Protein AF-A0A7V8A4D6-F1 (afdb_monomer)

Foldseek 3Di:
DFEAEACPLVVLLLVLLVCLLVLHDDDLVSLLVSLPDPLQCLQDDPQDHSVLSSLLSVCSSVVHPSPDHDLQSVQLNVLSVVCSVPVPQLVLLVVVSVVDDRVVCPVLDPDYAYEYEHQHGDDQWGDDDRYIYGHSSQWDQDPVPRAIDHPRHHPSVVVSVVSNVD

pLDDT: mean 93.52, std 5.65, range [66.81, 98.44]

Secondary structure (DSSP, 8-state):
--EEEE-HHHHHHHHHHHHHHTT----HHHHHHHHT-GGGGGG-BTTB-HHHHHHHHHHHHHT----S--HHHHHHHHHHHHHHH-HHHHHHHHHHHHH--GGGGGGG-SS-EEEEEE--SS-SEEEETTEEEEEGGGEEE-TTT--EEETTEEHHHHHHHHHHT-

Sequence (166 aa):
MNVKINTEVLELFIYYWQATADREKVSDIFLSELASRKELKVLFNDEFTSDSIRKVLSSITNREILSVKTKAEGRFWNNNMWVLEDLGITMGMMTPIKQLN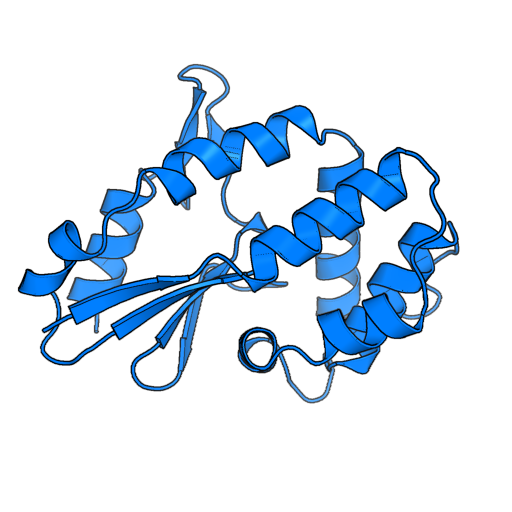GEQFESLVDKDLTINFIPGHLETYYWADNQLFINFFKLATDFETGEVKIEGKSLEEYIKELLNSK

Structure (mmCIF, N/CA/C/O backbone):
data_AF-A0A7V8A4D6-F1
#
_entry.id   AF-A0A7V8A4D6-F1
#
loop_
_atom_site.group_PDB
_atom_site.id
_atom_site.type_symbol
_atom_site.label_atom_id
_atom_site.label_alt_id
_atom_site.label_comp_id
_atom_site.label_asym_id
_atom_site.label_entity_id
_atom_site.label_seq_id
_atom_site.pdbx_PDB_ins_code
_atom_site.Cartn_x
_atom_site.Cartn_y
_atom_site.Cartn_z
_atom_site.occupancy
_atom_site.B_iso_or_equiv
_atom_site.auth_seq_id
_atom_site.auth_comp_id
_atom_site.auth_asym_id
_atom_site.auth_atom_id
_atom_site.pdbx_PDB_model_num
ATOM 1 N N . MET A 1 1 ? -10.739 -6.586 21.552 1.00 88.06 1 MET A N 1
ATOM 2 C CA . MET A 1 1 ? -10.538 -6.913 20.128 1.00 88.06 1 MET A CA 1
ATOM 3 C C . MET A 1 1 ? -9.142 -6.491 19.783 1.00 88.06 1 MET A C 1
ATOM 5 O O . MET A 1 1 ? -8.719 -5.489 20.335 1.00 88.06 1 MET A O 1
ATOM 9 N N . ASN A 1 2 ? -8.435 -7.232 18.942 1.00 95.06 2 ASN A N 1
ATOM 10 C CA . ASN A 1 2 ? -7.096 -6.838 18.542 1.00 95.06 2 ASN A CA 1
ATOM 11 C C . ASN A 1 2 ? -7.098 -6.259 17.128 1.00 95.06 2 ASN A C 1
ATOM 13 O O . ASN A 1 2 ? -7.657 -6.846 16.199 1.00 95.06 2 ASN A O 1
ATOM 17 N N . VAL A 1 3 ? -6.449 -5.108 16.968 1.00 97.81 3 VAL A N 1
ATOM 18 C CA . VAL A 1 3 ? -6.192 -4.520 15.654 1.00 97.81 3 VAL A CA 1
ATOM 19 C C . VAL A 1 3 ? -4.714 -4.686 15.333 1.00 97.81 3 VAL A C 1
ATOM 21 O O . VAL A 1 3 ? -3.851 -4.218 16.069 1.00 97.81 3 VAL A O 1
ATOM 24 N N . LYS A 1 4 ? -4.408 -5.340 14.213 1.00 97.75 4 LYS A N 1
ATOM 25 C CA . LYS A 1 4 ? -3.039 -5.488 13.714 1.00 97.75 4 LYS A CA 1
ATOM 26 C C . LYS A 1 4 ? -2.791 -4.511 12.571 1.00 97.75 4 LYS A C 1
ATOM 28 O O . LYS A 1 4 ? -3.541 -4.503 11.597 1.00 97.75 4 LYS A O 1
ATOM 33 N N . ILE A 1 5 ? -1.696 -3.759 12.642 1.00 97.81 5 ILE A N 1
ATOM 34 C CA . ILE A 1 5 ? -1.155 -3.022 11.495 1.00 97.81 5 ILE A CA 1
ATOM 35 C C . ILE A 1 5 ? -0.192 -3.943 10.739 1.00 97.81 5 ILE A C 1
ATOM 37 O O . ILE A 1 5 ? 0.701 -4.541 11.339 1.00 97.81 5 ILE A O 1
ATOM 41 N N . ASN A 1 6 ? -0.393 -4.101 9.432 1.00 97.56 6 ASN A N 1
ATOM 42 C CA . ASN A 1 6 ? 0.422 -4.951 8.570 1.00 97.56 6 ASN A CA 1
ATOM 43 C C . ASN A 1 6 ? 1.046 -4.142 7.425 1.00 97.56 6 ASN A C 1
ATOM 45 O O . ASN A 1 6 ? 0.337 -3.623 6.561 1.00 97.56 6 ASN A O 1
ATOM 49 N N . THR A 1 7 ? 2.377 -4.088 7.401 1.00 97.06 7 THR A N 1
ATOM 50 C CA . THR A 1 7 ? 3.190 -3.404 6.382 1.00 97.06 7 THR A CA 1
ATOM 51 C C . THR A 1 7 ? 4.036 -4.361 5.543 1.00 97.06 7 THR A C 1
ATOM 53 O O . THR A 1 7 ? 4.792 -3.897 4.698 1.00 97.06 7 THR A O 1
ATOM 56 N N . GLU A 1 8 ? 3.903 -5.684 5.713 1.00 97.00 8 GLU A N 1
ATOM 57 C CA . GLU A 1 8 ? 4.799 -6.676 5.092 1.00 97.00 8 GLU A CA 1
ATOM 58 C C . GLU A 1 8 ? 4.917 -6.517 3.568 1.00 97.00 8 GLU A C 1
ATOM 60 O O . GLU A 1 8 ? 6.014 -6.495 3.015 1.00 97.00 8 GLU A O 1
ATOM 65 N N . VAL A 1 9 ? 3.789 -6.386 2.862 1.00 97.81 9 VAL A N 1
ATOM 66 C CA . VAL A 1 9 ? 3.808 -6.220 1.400 1.00 97.81 9 VAL A CA 1
ATOM 67 C C . VAL A 1 9 ? 4.401 -4.874 1.006 1.00 97.81 9 VAL A C 1
ATOM 69 O O . VAL A 1 9 ? 5.189 -4.814 0.068 1.00 97.81 9 VAL A O 1
ATOM 72 N N . LEU A 1 10 ? 4.074 -3.806 1.732 1.00 97.19 10 LEU A N 1
ATOM 73 C CA . LEU A 1 10 ? 4.645 -2.487 1.485 1.00 97.19 10 LEU A CA 1
ATOM 74 C C . LEU A 1 10 ? 6.171 -2.486 1.658 1.00 97.19 10 LEU A C 1
ATOM 76 O O . LEU A 1 10 ? 6.873 -1.899 0.844 1.00 97.19 10 LEU A O 1
ATOM 80 N N . GLU A 1 11 ? 6.699 -3.204 2.646 1.00 96.25 11 GLU A N 1
ATOM 81 C CA . GLU A 1 11 ? 8.144 -3.362 2.854 1.00 96.25 11 GLU A CA 1
ATOM 82 C C . GLU A 1 11 ? 8.832 -4.109 1.705 1.00 96.25 11 GLU A C 1
ATOM 84 O O . GLU A 1 11 ? 9.913 -3.709 1.269 1.00 96.25 11 GLU A O 1
ATOM 89 N N . LEU A 1 12 ? 8.188 -5.136 1.143 1.00 97.75 12 LEU A N 1
ATOM 90 C CA . LEU A 1 12 ? 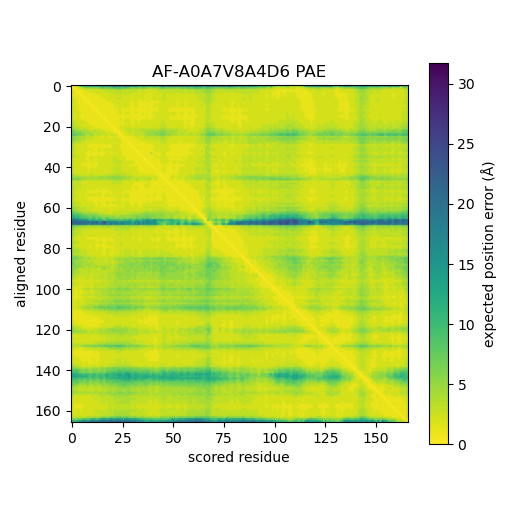8.691 -5.806 -0.060 1.00 97.75 12 LEU A CA 1
ATOM 91 C C . LEU A 1 12 ? 8.700 -4.869 -1.278 1.00 97.75 12 LEU A C 1
ATOM 93 O O . LEU A 1 12 ? 9.638 -4.908 -2.076 1.00 97.75 12 LEU A O 1
ATOM 97 N N . PHE A 1 13 ? 7.692 -4.004 -1.415 1.00 97.88 13 PHE A N 1
ATOM 98 C CA . PHE A 1 13 ? 7.672 -2.980 -2.462 1.00 97.88 13 PHE A CA 1
ATOM 99 C C . PHE A 1 13 ? 8.749 -1.915 -2.264 1.00 97.88 13 PHE A C 1
ATOM 101 O O . PHE A 1 13 ? 9.365 -1.497 -3.237 1.00 97.88 13 PHE A O 1
ATOM 108 N N . ILE A 1 14 ? 9.031 -1.525 -1.023 1.00 95.88 14 ILE A N 1
ATOM 109 C CA . ILE A 1 14 ? 10.133 -0.615 -0.703 1.00 95.88 14 ILE A CA 1
ATOM 110 C C . ILE A 1 14 ? 11.467 -1.205 -1.143 1.00 95.88 14 ILE A C 1
ATOM 112 O O . ILE A 1 14 ? 12.236 -0.528 -1.822 1.00 95.88 14 ILE A O 1
ATOM 116 N N . TYR A 1 15 ? 11.719 -2.471 -0.809 1.00 96.19 15 TYR A N 1
ATOM 117 C CA . TYR A 1 15 ? 12.910 -3.171 -1.282 1.00 96.19 15 TYR A CA 1
ATOM 118 C C . TYR A 1 15 ? 12.977 -3.183 -2.815 1.00 96.19 15 TYR A C 1
ATOM 120 O O . TYR A 1 15 ? 14.006 -2.838 -3.393 1.00 96.19 15 TYR A O 1
ATOM 128 N N . TYR A 1 16 ? 11.865 -3.517 -3.476 1.00 97.94 16 TYR A N 1
ATOM 129 C CA . TYR A 1 16 ? 11.768 -3.492 -4.933 1.00 97.94 16 TYR A CA 1
ATOM 130 C C . TYR A 1 16 ? 12.100 -2.113 -5.523 1.00 97.94 16 TYR A C 1
ATOM 132 O O . TYR A 1 16 ? 12.878 -2.031 -6.477 1.00 97.94 16 TYR A O 1
ATOM 140 N N . TRP A 1 17 ? 11.531 -1.034 -4.976 1.00 97.38 17 TRP A N 1
ATOM 141 C CA . TRP A 1 17 ? 11.749 0.320 -5.479 1.00 97.38 17 TRP A CA 1
ATOM 142 C C . TRP A 1 17 ? 13.190 0.774 -5.266 1.00 97.38 17 TRP A C 1
ATOM 144 O O . TRP A 1 17 ? 13.785 1.325 -6.189 1.00 97.38 17 TRP A O 1
ATOM 154 N N . GLN A 1 18 ? 13.765 0.482 -4.097 1.00 95.88 18 GLN A N 1
ATOM 155 C CA . GLN A 1 18 ? 15.159 0.776 -3.776 1.00 95.88 18 GLN A CA 1
ATOM 156 C C . GLN A 1 18 ? 16.104 0.076 -4.764 1.00 95.88 18 GLN A C 1
ATOM 158 O O . GLN A 1 18 ? 16.852 0.741 -5.476 1.00 95.88 18 GLN A O 1
ATOM 163 N N . ALA A 1 19 ? 15.984 -1.249 -4.898 1.00 96.31 19 ALA A N 1
ATOM 164 C CA . ALA A 1 19 ? 16.804 -2.037 -5.817 1.00 96.31 19 ALA A CA 1
ATOM 165 C C . ALA A 1 19 ? 16.654 -1.560 -7.272 1.00 96.31 19 ALA A C 1
ATOM 167 O O . ALA A 1 19 ? 17.633 -1.429 -8.006 1.00 96.31 19 ALA A O 1
ATOM 168 N N . THR A 1 20 ? 15.426 -1.241 -7.692 1.00 96.38 20 THR A N 1
ATOM 169 C CA . THR A 1 20 ? 15.153 -0.753 -9.049 1.00 96.38 20 THR A CA 1
ATOM 170 C C . THR A 1 20 ? 15.769 0.628 -9.304 1.00 96.38 20 THR A C 1
ATOM 172 O O . THR A 1 20 ? 16.345 0.852 -10.374 1.00 96.38 20 THR A O 1
ATOM 175 N N . ALA A 1 21 ? 15.692 1.549 -8.339 1.00 94.94 21 ALA A N 1
ATOM 176 C CA . ALA A 1 21 ? 16.304 2.875 -8.440 1.00 94.94 21 ALA A CA 1
ATOM 177 C C . ALA A 1 21 ? 17.838 2.799 -8.478 1.00 94.94 21 ALA A C 1
ATOM 179 O O . ALA A 1 21 ? 18.469 3.452 -9.317 1.00 94.94 21 ALA A O 1
ATOM 180 N N . ASP A 1 22 ? 18.419 1.917 -7.662 1.00 94.69 22 ASP A N 1
ATOM 181 C CA . ASP A 1 22 ? 19.861 1.652 -7.594 1.00 94.69 22 ASP A CA 1
ATOM 182 C C . ASP A 1 22 ? 20.379 0.847 -8.804 1.00 94.69 22 ASP A C 1
ATOM 184 O O . ASP A 1 22 ? 21.580 0.611 -8.953 1.00 94.69 22 ASP A O 1
ATOM 188 N N . ARG A 1 23 ? 19.486 0.506 -9.747 1.00 93.38 23 ARG A N 1
ATOM 189 C CA . ARG A 1 23 ? 19.768 -0.269 -10.968 1.00 93.38 23 ARG A CA 1
ATOM 190 C C . ARG A 1 23 ? 20.283 -1.676 -10.674 1.00 93.38 23 ARG A C 1
ATOM 192 O O . ARG A 1 23 ? 20.984 -2.267 -11.499 1.00 93.38 23 ARG A O 1
ATOM 199 N N . GLU A 1 24 ? 19.929 -2.210 -9.515 1.00 93.75 24 GLU A N 1
ATOM 200 C CA . GLU A 1 24 ? 20.196 -3.590 -9.163 1.00 93.75 24 GLU A CA 1
ATOM 201 C C . GLU A 1 24 ? 19.244 -4.529 -9.904 1.00 93.75 24 GLU A C 1
ATOM 203 O O . GLU A 1 24 ? 18.121 -4.182 -10.284 1.00 93.75 24 GLU A O 1
ATOM 208 N N . LYS A 1 25 ? 19.700 -5.763 -10.118 1.00 89.31 25 LYS A N 1
ATOM 209 C CA . LYS A 1 25 ? 18.867 -6.786 -10.738 1.00 89.31 25 LYS A CA 1
ATOM 210 C C . LYS A 1 25 ? 17.887 -7.338 -9.706 1.00 89.31 25 LYS A C 1
ATOM 212 O O . LYS A 1 25 ? 18.275 -8.130 -8.851 1.00 89.31 25 LYS A O 1
ATOM 217 N N . VAL A 1 26 ? 16.607 -7.011 -9.854 1.00 95.38 26 VAL A N 1
ATOM 218 C CA . VAL A 1 26 ? 15.532 -7.716 -9.147 1.00 95.38 26 VAL A CA 1
ATOM 219 C C . VAL A 1 26 ? 15.239 -9.025 -9.883 1.00 95.38 26 VAL A C 1
ATOM 221 O O . VAL A 1 26 ? 15.055 -9.037 -11.099 1.00 95.38 26 VAL A O 1
ATOM 224 N N . SER A 1 27 ? 15.254 -10.152 -9.171 1.00 95.25 27 SER A N 1
ATOM 225 C CA . SER A 1 27 ? 15.027 -11.461 -9.796 1.00 95.25 27 SER A CA 1
ATOM 226 C C . SER A 1 27 ? 13.557 -11.676 -10.177 1.00 95.25 27 SER A C 1
ATOM 228 O O . SER A 1 27 ? 12.656 -11.274 -9.443 1.00 95.25 27 SER A O 1
ATOM 230 N N . ASP A 1 28 ? 13.305 -12.400 -11.271 1.00 94.25 28 ASP A N 1
ATOM 231 C CA . ASP A 1 28 ? 11.939 -12.776 -11.671 1.00 94.25 28 ASP A CA 1
ATOM 232 C C . ASP A 1 28 ? 11.225 -13.629 -10.612 1.00 94.25 28 ASP A C 1
ATOM 234 O O . ASP A 1 28 ? 10.001 -13.565 -10.485 1.00 94.25 28 ASP A O 1
ATOM 238 N N . ILE A 1 29 ? 11.988 -14.407 -9.832 1.00 97.00 29 ILE A N 1
ATOM 239 C CA . ILE A 1 29 ? 11.466 -15.187 -8.701 1.00 97.00 29 ILE A CA 1
ATOM 240 C C . ILE A 1 29 ? 10.897 -14.236 -7.651 1.00 97.00 29 ILE A C 1
ATOM 242 O O . ILE A 1 29 ? 9.727 -14.359 -7.302 1.00 97.00 29 ILE A O 1
ATOM 246 N N . PHE A 1 30 ? 11.676 -13.236 -7.229 1.00 98.12 30 PHE A N 1
ATOM 247 C CA . PHE A 1 30 ? 11.214 -12.225 -6.280 1.00 98.12 30 PHE A CA 1
ATOM 248 C C . PHE A 1 30 ? 9.971 -11.487 -6.799 1.00 98.12 30 PHE A C 1
ATOM 250 O O . PHE A 1 30 ? 8.996 -11.332 -6.068 1.00 98.12 30 PHE A O 1
ATOM 257 N N . LEU A 1 31 ? 9.967 -11.067 -8.071 1.00 97.94 31 LEU A N 1
ATOM 258 C CA . LEU A 1 31 ? 8.812 -10.382 -8.665 1.00 97.94 31 LEU A CA 1
ATOM 259 C C . LEU A 1 31 ? 7.557 -11.262 -8.661 1.00 97.94 31 LEU A C 1
ATOM 261 O O . LEU A 1 31 ? 6.459 -10.770 -8.403 1.00 97.94 31 LEU A O 1
ATOM 265 N N . SER A 1 32 ? 7.715 -12.559 -8.924 1.00 97.69 32 SER A N 1
ATOM 266 C CA . SER A 1 32 ? 6.614 -13.524 -8.903 1.00 97.69 32 SER A CA 1
ATOM 267 C C . SER A 1 32 ? 6.097 -13.756 -7.481 1.00 97.69 32 SER A C 1
ATOM 269 O O . SER A 1 32 ? 4.887 -13.764 -7.262 1.00 97.69 32 SER A O 1
ATOM 271 N N . GLU A 1 33 ? 6.992 -13.881 -6.499 1.00 98.06 33 GLU A N 1
ATOM 272 C CA . GLU A 1 33 ? 6.630 -14.019 -5.086 1.00 98.06 33 GLU A CA 1
ATOM 273 C C . GLU A 1 33 ? 5.886 -12.781 -4.577 1.00 98.06 33 GLU A C 1
ATOM 275 O O . GLU A 1 33 ? 4.799 -12.914 -4.008 1.00 98.06 33 GLU A O 1
ATOM 280 N N . LEU A 1 34 ? 6.406 -11.582 -4.857 1.00 98.31 34 LEU A N 1
ATOM 281 C CA . LEU A 1 34 ? 5.760 -10.315 -4.517 1.00 98.31 34 LEU A CA 1
ATOM 282 C C . LEU A 1 34 ? 4.374 -10.203 -5.162 1.00 98.31 34 LEU A C 1
ATOM 284 O O . LEU A 1 34 ? 3.393 -9.915 -4.481 1.00 98.31 34 LEU A O 1
ATOM 288 N N . ALA A 1 35 ? 4.262 -10.496 -6.456 1.00 97.88 35 ALA A N 1
ATOM 289 C CA . ALA A 1 35 ? 2.992 -10.446 -7.168 1.00 97.88 35 ALA A CA 1
ATOM 290 C C . ALA A 1 35 ? 1.972 -11.492 -6.683 1.00 97.88 35 ALA A C 1
ATOM 292 O O . ALA A 1 35 ? 0.770 -11.337 -6.914 1.00 97.88 35 ALA A O 1
ATOM 293 N N . SER A 1 36 ? 2.425 -12.566 -6.032 1.00 97.38 36 SER A N 1
ATOM 294 C CA . SER A 1 36 ? 1.576 -13.648 -5.514 1.00 97.38 36 SER A CA 1
ATOM 295 C C . SER A 1 36 ? 1.087 -13.429 -4.077 1.00 97.38 36 SER A C 1
ATOM 297 O O . SER A 1 36 ? 0.283 -14.223 -3.573 1.00 97.38 36 SER A O 1
ATOM 299 N N . ARG A 1 37 ? 1.543 -12.357 -3.410 1.00 98.19 37 ARG A N 1
ATOM 300 C CA . ARG A 1 37 ? 1.170 -12.036 -2.026 1.00 98.19 37 ARG A CA 1
ATOM 301 C C . ARG A 1 37 ? -0.347 -11.986 -1.867 1.00 98.19 37 ARG A C 1
ATOM 303 O O . ARG A 1 37 ? -1.055 -11.314 -2.616 1.00 98.19 37 ARG A O 1
ATOM 310 N N . LYS A 1 38 ? -0.856 -12.711 -0.865 1.00 97.00 38 LYS A N 1
ATOM 311 C CA . LYS A 1 38 ? -2.300 -12.865 -0.620 1.00 97.00 38 LYS A CA 1
ATOM 312 C C . LYS A 1 38 ? -2.995 -11.521 -0.395 1.00 97.00 38 LYS A C 1
ATOM 314 O O . LYS A 1 38 ? -4.148 -11.374 -0.778 1.00 97.00 38 LYS A O 1
ATOM 319 N N . GLU A 1 39 ? -2.287 -10.554 0.180 1.00 97.56 39 GLU A N 1
ATOM 320 C CA . GLU A 1 39 ? -2.793 -9.222 0.496 1.00 97.56 39 GLU A CA 1
ATOM 321 C C . GLU A 1 39 ? -3.101 -8.406 -0.770 1.00 97.56 39 GLU A C 1
ATOM 323 O O . GLU A 1 39 ? -3.974 -7.547 -0.750 1.00 97.56 39 GLU A O 1
ATOM 328 N N . LEU A 1 40 ? -2.442 -8.707 -1.896 1.00 97.94 40 LEU A N 1
ATOM 329 C CA . LEU A 1 40 ? -2.684 -8.038 -3.177 1.00 97.94 40 LEU A CA 1
ATOM 330 C C . LEU A 1 40 ? -3.909 -8.589 -3.912 1.00 97.94 40 LEU A C 1
ATOM 332 O O . LEU A 1 40 ? -4.390 -7.948 -4.843 1.00 97.94 40 LEU A O 1
ATOM 336 N N . LYS A 1 41 ? -4.459 -9.738 -3.491 1.00 97.31 41 LYS A N 1
ATOM 337 C CA . LYS A 1 41 ? -5.617 -10.354 -4.159 1.00 97.31 41 LYS A CA 1
ATOM 338 C C . LYS A 1 41 ? -6.862 -9.473 -4.144 1.00 97.31 41 LYS A C 1
ATOM 340 O O . LYS A 1 41 ? -7.693 -9.611 -5.030 1.00 97.31 41 LYS A O 1
ATOM 345 N N . VAL A 1 42 ? -6.974 -8.555 -3.182 1.00 97.06 42 VAL A N 1
ATOM 346 C CA . VAL A 1 42 ? -8.075 -7.582 -3.117 1.00 97.06 42 VAL A CA 1
ATOM 347 C C . VAL A 1 42 ? -8.091 -6.626 -4.318 1.00 97.06 42 VAL A C 1
ATOM 349 O O . VAL A 1 42 ? -9.126 -6.067 -4.660 1.00 97.06 42 VAL A O 1
ATOM 352 N N . LEU A 1 43 ? -6.946 -6.461 -4.985 1.00 96.81 43 LEU A N 1
ATOM 353 C CA . LEU A 1 43 ? -6.820 -5.658 -6.196 1.00 96.81 43 LEU A CA 1
ATOM 354 C C . LEU A 1 43 ? -7.266 -6.423 -7.444 1.00 96.81 43 LEU A C 1
ATOM 356 O O . LEU A 1 43 ? -7.381 -5.805 -8.506 1.00 96.81 43 LEU A O 1
ATOM 360 N N . PHE A 1 44 ? -7.429 -7.747 -7.347 1.00 96.12 44 PHE A N 1
ATOM 361 C CA . PHE A 1 44 ? -7.584 -8.598 -8.513 1.00 96.12 44 PHE A CA 1
ATOM 362 C C . PHE A 1 44 ? -9.007 -8.580 -9.058 1.00 96.12 44 PHE A C 1
ATOM 364 O O . PHE A 1 44 ? -9.988 -8.585 -8.319 1.00 96.12 44 PHE A O 1
ATOM 371 N N . ASN A 1 45 ? -9.093 -8.594 -10.380 1.00 94.25 45 ASN A N 1
ATOM 372 C CA . ASN A 1 45 ? -10.313 -8.742 -11.158 1.00 94.25 45 ASN A CA 1
ATOM 373 C C . ASN A 1 45 ? -9.954 -9.350 -12.525 1.00 94.25 45 ASN A C 1
ATOM 375 O O . ASN A 1 45 ? -8.804 -9.733 -12.753 1.00 94.25 45 ASN A O 1
ATOM 379 N N . ASP A 1 46 ? -10.920 -9.418 -13.437 1.00 93.38 46 ASP A N 1
ATOM 380 C CA . ASP A 1 46 ? -10.730 -10.010 -14.768 1.00 93.38 46 ASP A CA 1
ATOM 381 C C . ASP A 1 46 ? -9.630 -9.316 -15.604 1.00 93.38 46 ASP A C 1
ATOM 383 O O . ASP A 1 46 ? -9.050 -9.928 -16.497 1.00 93.38 46 ASP A O 1
ATOM 387 N N . GLU A 1 47 ? -9.306 -8.055 -15.300 1.00 91.56 47 GLU A N 1
ATOM 388 C CA . GLU A 1 47 ? -8.345 -7.213 -16.026 1.00 91.56 47 GLU A CA 1
ATOM 389 C C . GLU A 1 47 ? -7.051 -6.909 -15.251 1.00 91.56 47 GLU A C 1
ATOM 391 O O . GLU A 1 47 ? -6.144 -6.252 -15.776 1.00 91.56 47 GLU A O 1
ATOM 396 N N . PHE A 1 48 ? -6.964 -7.326 -13.990 1.00 95.44 48 PHE A N 1
ATOM 397 C CA . PHE A 1 48 ? -5.816 -7.061 -13.134 1.00 95.44 48 PHE A CA 1
ATOM 398 C C . PHE A 1 48 ? -5.558 -8.266 -12.245 1.00 95.44 48 PHE A C 1
ATOM 400 O O . PHE A 1 48 ? -6.345 -8.579 -11.361 1.00 95.44 48 PHE A O 1
ATOM 407 N N . THR A 1 49 ? -4.450 -8.959 -12.475 1.00 96.94 49 THR A N 1
ATOM 408 C CA . THR A 1 49 ? -4.129 -10.210 -11.777 1.00 96.94 49 THR A CA 1
ATOM 409 C C . THR A 1 49 ? -2.725 -10.174 -11.179 1.00 96.94 49 THR A C 1
ATOM 411 O O . THR A 1 49 ? -1.991 -9.192 -11.306 1.00 96.94 49 THR A O 1
ATOM 414 N N . SER A 1 50 ? -2.312 -11.278 -10.558 1.00 97.50 50 SER A N 1
ATOM 415 C CA . SER A 1 50 ? -0.920 -11.470 -10.145 1.00 97.50 50 SER A CA 1
ATOM 416 C C . SER A 1 50 ? 0.053 -11.283 -11.320 1.00 97.50 50 SER A C 1
ATOM 418 O O . SER A 1 50 ? 1.062 -10.593 -11.180 1.00 97.50 50 SER A O 1
ATOM 420 N N . ASP A 1 51 ? -0.274 -11.793 -12.515 1.00 96.19 51 ASP A N 1
ATOM 421 C CA . ASP A 1 51 ? 0.594 -11.605 -13.682 1.00 96.19 51 ASP A CA 1
ATOM 422 C C . ASP A 1 51 ? 0.653 -10.136 -14.126 1.00 96.19 51 ASP A C 1
ATOM 424 O O . ASP A 1 51 ? 1.726 -9.659 -14.488 1.00 96.19 51 ASP A O 1
ATOM 428 N N . SER A 1 52 ? -0.445 -9.382 -13.991 1.00 96.56 52 SER A N 1
ATOM 429 C CA . SER A 1 52 ? -0.458 -7.934 -14.242 1.00 96.56 52 SER A CA 1
ATOM 430 C C . SER A 1 52 ? 0.541 -7.190 -13.353 1.00 96.56 52 SER A C 1
ATOM 432 O O . SER A 1 52 ? 1.313 -6.370 -13.849 1.00 96.56 52 SER A O 1
ATOM 434 N N . ILE A 1 53 ? 0.586 -7.505 -12.052 1.00 97.62 53 ILE A N 1
ATOM 435 C CA . ILE A 1 53 ? 1.571 -6.924 -11.125 1.00 97.62 53 ILE A CA 1
ATOM 436 C C . ILE A 1 53 ? 2.987 -7.316 -11.550 1.00 97.62 53 ILE A C 1
ATOM 438 O O . ILE A 1 53 ? 3.822 -6.437 -11.763 1.00 97.62 53 ILE A O 1
ATOM 442 N N . ARG A 1 54 ? 3.253 -8.617 -11.730 1.00 97.12 54 ARG A N 1
ATOM 443 C CA . ARG A 1 54 ? 4.576 -9.130 -12.123 1.00 97.12 54 ARG A CA 1
ATOM 444 C C . ARG A 1 54 ? 5.078 -8.461 -13.404 1.00 97.12 54 ARG A C 1
ATOM 446 O O . ARG A 1 54 ? 6.217 -8.005 -13.449 1.00 97.12 54 ARG A O 1
ATOM 453 N N . LYS A 1 55 ? 4.226 -8.378 -14.428 1.00 95.69 55 LYS A N 1
ATOM 454 C CA . LYS A 1 55 ? 4.511 -7.756 -15.726 1.00 95.69 55 LYS A CA 1
ATOM 455 C C . LYS A 1 55 ? 4.844 -6.274 -15.578 1.00 95.69 55 LYS A C 1
ATOM 457 O O . LYS A 1 55 ? 5.832 -5.823 -16.153 1.00 95.69 55 LYS A O 1
ATOM 462 N N . VAL A 1 56 ? 4.057 -5.523 -14.802 1.00 97.00 56 VAL A N 1
ATOM 463 C CA . VAL A 1 56 ? 4.326 -4.101 -14.544 1.00 97.00 56 VAL A CA 1
ATOM 464 C C . VAL A 1 56 ? 5.683 -3.927 -13.867 1.00 97.00 56 VAL A C 1
ATOM 466 O O . VAL A 1 56 ? 6.513 -3.181 -14.383 1.00 97.00 56 VAL A O 1
ATOM 469 N N . LEU A 1 57 ? 5.940 -4.637 -12.768 1.00 97.25 57 LEU A N 1
ATOM 470 C CA . LEU A 1 57 ? 7.196 -4.502 -12.026 1.00 97.25 57 LEU A CA 1
ATOM 471 C C . LEU A 1 57 ? 8.406 -4.927 -12.870 1.00 97.25 57 LEU A C 1
ATOM 473 O O . LEU A 1 57 ? 9.390 -4.201 -12.955 1.00 97.25 57 LEU A O 1
ATOM 477 N N . SER A 1 58 ? 8.293 -6.041 -13.596 1.00 95.88 58 SER A N 1
ATOM 478 C CA . SER A 1 58 ? 9.333 -6.507 -14.519 1.00 95.88 58 SER A CA 1
ATOM 479 C C . SER A 1 58 ? 9.647 -5.468 -15.599 1.00 95.88 58 SER A C 1
ATOM 481 O O . SER A 1 58 ? 10.815 -5.154 -15.823 1.00 95.88 58 SER A O 1
ATOM 483 N N . SER A 1 59 ? 8.622 -4.860 -16.214 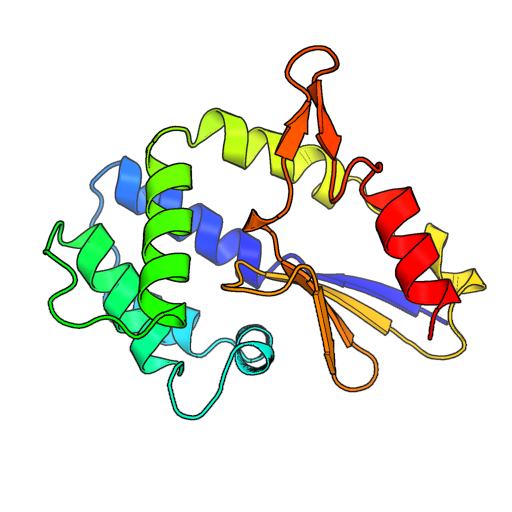1.00 95.19 59 SER A N 1
ATOM 484 C CA . SER A 1 59 ? 8.827 -3.826 -17.238 1.00 95.19 59 SER A CA 1
ATOM 485 C C . SER A 1 59 ? 9.588 -2.613 -16.700 1.00 95.19 59 SER A C 1
ATOM 487 O O . SER A 1 59 ? 10.447 -2.067 -17.386 1.00 95.19 59 SER A O 1
ATOM 489 N N . ILE A 1 60 ? 9.327 -2.220 -15.452 1.00 95.62 60 ILE A N 1
ATOM 490 C CA . ILE A 1 60 ? 9.989 -1.082 -14.816 1.00 95.62 60 ILE A CA 1
ATOM 491 C C . ILE A 1 60 ? 11.449 -1.432 -14.499 1.00 95.62 60 ILE A C 1
ATOM 493 O O . ILE A 1 60 ? 12.344 -0.677 -14.882 1.00 95.62 60 ILE A O 1
ATOM 497 N N . THR A 1 61 ? 11.713 -2.590 -13.878 1.00 94.56 61 THR A N 1
ATOM 498 C CA . THR A 1 61 ? 13.084 -3.060 -13.605 1.00 94.56 61 THR A CA 1
ATOM 499 C C . THR A 1 61 ? 13.913 -3.172 -14.887 1.00 94.56 61 THR A C 1
ATOM 501 O O . THR A 1 61 ? 15.064 -2.736 -14.918 1.00 94.56 61 THR A O 1
ATOM 504 N N . ASN A 1 62 ? 13.324 -3.692 -15.967 1.00 92.50 62 ASN A N 1
ATOM 505 C CA . ASN A 1 62 ? 13.999 -3.877 -17.255 1.00 92.50 62 ASN A CA 1
ATOM 506 C C . ASN A 1 62 ? 14.006 -2.620 -18.141 1.00 92.50 62 ASN A C 1
ATOM 508 O O . ASN A 1 62 ? 14.651 -2.616 -19.188 1.00 92.50 62 ASN A O 1
ATOM 512 N N . ARG A 1 63 ? 13.337 -1.536 -17.720 1.00 91.12 63 ARG A N 1
ATOM 513 C CA . ARG A 1 63 ? 13.185 -0.278 -18.481 1.00 91.12 63 ARG A CA 1
ATOM 514 C C . ARG A 1 63 ? 12.544 -0.478 -19.852 1.00 91.12 63 ARG A C 1
ATOM 516 O O . ARG A 1 63 ? 12.899 0.175 -20.834 1.00 91.12 63 ARG A O 1
ATOM 523 N N . GLU A 1 64 ? 11.588 -1.386 -19.902 1.00 91.00 64 GLU A N 1
ATOM 524 C CA . GLU A 1 64 ? 10.821 -1.707 -21.089 1.00 91.00 64 GLU A CA 1
ATOM 525 C C . GLU A 1 64 ? 9.519 -0.905 -21.114 1.00 91.00 64 GLU A C 1
ATOM 527 O O . GLU A 1 64 ? 8.929 -0.571 -20.084 1.00 91.00 64 GLU A O 1
ATOM 532 N N . ILE A 1 65 ? 9.036 -0.608 -22.319 1.00 8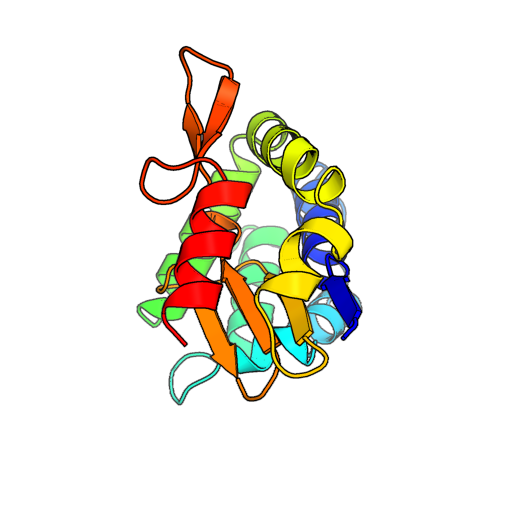6.94 65 ILE A N 1
ATOM 533 C CA . ILE A 1 65 ? 7.707 -0.022 -22.485 1.00 86.94 65 ILE A CA 1
ATOM 534 C C . ILE A 1 65 ? 6.675 -1.082 -22.100 1.00 86.94 65 ILE A C 1
ATOM 536 O O . ILE A 1 65 ? 6.673 -2.185 -22.649 1.00 86.94 65 ILE A O 1
ATOM 540 N N . LEU A 1 66 ? 5.742 -0.728 -21.215 1.00 87.25 66 LEU A N 1
ATOM 541 C CA . LEU A 1 66 ? 4.586 -1.569 -20.923 1.00 87.25 66 LEU A CA 1
ATOM 542 C C . LEU A 1 66 ? 3.670 -1.620 -22.161 1.00 87.25 66 LEU A C 1
ATOM 544 O O . LEU A 1 66 ? 2.864 -0.721 -22.398 1.00 87.25 66 LEU A O 1
ATOM 548 N N . SER A 1 67 ? 3.843 -2.662 -22.974 1.00 68.31 67 SER A N 1
ATOM 549 C CA . SER A 1 67 ? 3.350 -2.760 -24.358 1.00 68.31 67 SER A CA 1
ATOM 550 C C . SER A 1 67 ? 1.827 -2.858 -24.510 1.00 68.31 67 SER A C 1
ATOM 552 O O . SER A 1 67 ? 1.288 -2.463 -25.540 1.00 68.31 67 SER A O 1
ATOM 554 N N . VAL A 1 68 ? 1.120 -3.339 -23.485 1.00 66.81 68 VAL A N 1
ATOM 555 C CA . VAL A 1 68 ? -0.349 -3.376 -23.401 1.00 66.81 68 VAL A CA 1
ATOM 556 C C . VAL A 1 68 ? -0.717 -3.152 -21.945 1.00 66.81 68 VAL A C 1
ATOM 558 O O . VAL A 1 68 ? -0.199 -3.878 -21.093 1.00 66.81 68 VAL A O 1
ATOM 561 N N . LYS A 1 69 ? -1.577 -2.167 -21.667 1.00 72.88 69 LYS A N 1
ATOM 562 C CA . LYS A 1 69 ? -2.035 -1.871 -20.310 1.00 72.88 69 LYS A CA 1
ATOM 563 C C . LYS A 1 69 ? -3.550 -1.761 -20.255 1.00 72.88 69 LYS A C 1
ATOM 565 O O . LYS A 1 69 ? -4.136 -0.924 -20.944 1.00 72.88 69 LYS A O 1
ATOM 570 N N . THR A 1 70 ? -4.177 -2.566 -19.406 1.00 91.31 70 THR A N 1
ATOM 571 C CA . THR A 1 70 ? -5.516 -2.233 -18.904 1.00 91.31 70 THR A CA 1
ATOM 572 C C . THR A 1 70 ? -5.437 -0.911 -18.132 1.00 91.31 70 THR A C 1
ATOM 574 O O . THR A 1 70 ? -4.350 -0.424 -17.788 1.00 91.31 70 THR A O 1
ATOM 577 N N . LYS A 1 71 ? -6.578 -0.278 -17.844 1.00 91.25 71 LYS A N 1
ATOM 578 C CA . LYS A 1 71 ? -6.577 0.973 -17.065 1.00 91.25 71 LYS A CA 1
ATOM 579 C C . LYS A 1 71 ? -5.920 0.774 -15.691 1.00 91.25 71 LYS A C 1
ATOM 581 O O . LYS A 1 71 ? -5.186 1.654 -15.238 1.00 91.25 71 LYS A O 1
ATOM 586 N N . ALA A 1 72 ? -6.150 -0.381 -15.064 1.00 94.12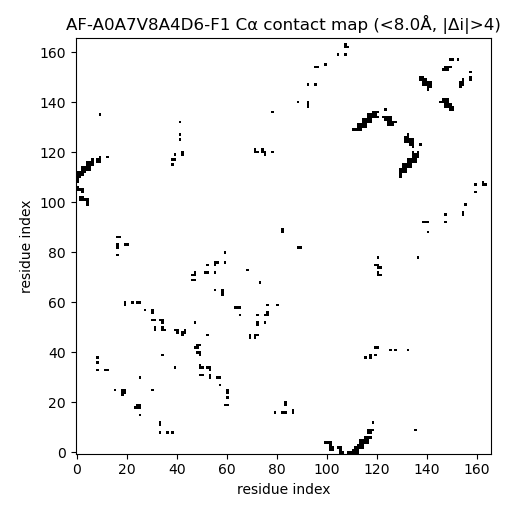 72 ALA A N 1
ATOM 587 C CA . ALA A 1 72 ? -5.561 -0.749 -13.781 1.00 94.12 72 ALA A CA 1
ATOM 588 C C . ALA A 1 72 ? -4.039 -0.952 -13.882 1.00 94.12 72 ALA A C 1
ATOM 590 O O . ALA A 1 72 ? -3.303 -0.345 -13.105 1.00 94.12 72 ALA A O 1
ATOM 591 N N . GLU A 1 73 ? -3.553 -1.696 -14.884 1.00 95.62 73 GLU A N 1
ATOM 592 C CA . GLU A 1 73 ? -2.113 -1.871 -15.142 1.00 95.62 73 GLU A CA 1
ATOM 593 C C . GLU A 1 73 ? -1.413 -0.536 -15.390 1.00 95.62 73 GLU A C 1
ATOM 595 O O . GLU A 1 73 ? -0.360 -0.261 -14.818 1.00 95.62 73 GLU A O 1
ATOM 600 N N . GLY A 1 74 ? -2.020 0.331 -16.203 1.00 94.62 74 GLY A N 1
ATOM 601 C CA . GLY A 1 74 ? -1.442 1.630 -16.515 1.00 94.62 74 GLY A CA 1
ATOM 602 C C . GLY A 1 74 ? -1.385 2.563 -15.315 1.00 94.62 74 GLY A C 1
ATOM 603 O O . GLY A 1 74 ? -0.393 3.272 -15.148 1.00 94.62 74 GLY A O 1
ATOM 604 N N . ARG A 1 75 ? -2.414 2.553 -14.460 1.00 94.94 75 ARG A N 1
ATOM 605 C CA . ARG A 1 75 ? -2.401 3.325 -13.214 1.00 94.94 75 ARG A CA 1
ATOM 606 C C . ARG A 1 75 ? -1.361 2.778 -12.241 1.00 94.94 75 ARG A C 1
ATOM 608 O O . ARG A 1 75 ? -0.605 3.566 -11.684 1.00 94.94 75 ARG A O 1
ATOM 615 N N . PHE A 1 76 ? -1.294 1.459 -12.076 1.00 96.75 76 PHE A N 1
ATOM 616 C CA . PHE A 1 76 ? -0.309 0.818 -11.210 1.00 96.75 76 PHE A CA 1
ATOM 617 C C . PHE A 1 76 ? 1.124 1.120 -11.667 1.00 96.75 76 PHE A C 1
ATOM 619 O O . PHE A 1 76 ? 1.955 1.514 -10.853 1.00 96.75 76 PHE A O 1
ATOM 626 N N . TRP A 1 77 ? 1.395 1.031 -12.972 1.00 96.44 77 TRP A N 1
ATOM 627 C CA . TRP A 1 77 ? 2.683 1.405 -13.558 1.00 96.44 77 TRP A CA 1
ATOM 628 C C . TRP A 1 77 ? 3.016 2.879 -13.303 1.00 96.44 77 TRP A C 1
ATOM 630 O O . TRP A 1 77 ? 4.083 3.165 -12.771 1.00 96.44 77 TRP A O 1
ATOM 640 N N . ASN A 1 78 ? 2.088 3.805 -1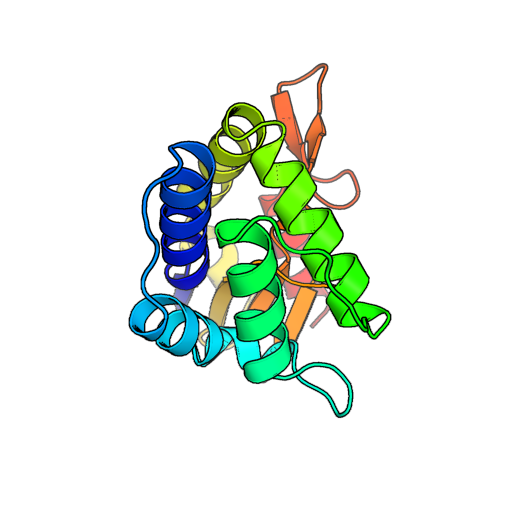3.584 1.00 94.69 78 ASN A N 1
ATOM 641 C CA . ASN A 1 78 ? 2.302 5.239 -13.349 1.00 94.69 78 ASN A CA 1
ATOM 642 C C . ASN A 1 78 ? 2.645 5.532 -11.878 1.00 94.69 78 ASN A C 1
ATOM 644 O O . ASN A 1 78 ? 3.560 6.301 -11.606 1.00 94.69 78 ASN A O 1
ATOM 648 N N . ASN A 1 79 ? 1.927 4.914 -10.935 1.00 95.38 79 ASN A N 1
ATOM 649 C CA . ASN A 1 79 ? 2.167 5.123 -9.508 1.00 95.38 79 ASN A CA 1
ATOM 650 C C . ASN A 1 79 ? 3.557 4.617 -9.082 1.00 95.38 79 ASN A C 1
ATOM 652 O O . ASN A 1 79 ? 4.259 5.295 -8.338 1.00 95.38 79 ASN A O 1
ATOM 656 N N . ASN A 1 80 ? 3.978 3.448 -9.580 1.00 96.31 80 ASN A N 1
ATOM 657 C CA . ASN A 1 80 ? 5.319 2.921 -9.311 1.00 96.31 80 ASN A CA 1
ATOM 658 C C . ASN A 1 80 ? 6.415 3.799 -9.935 1.00 96.31 80 ASN A C 1
ATOM 660 O O . ASN A 1 80 ? 7.451 4.006 -9.313 1.00 96.31 80 ASN A O 1
ATOM 664 N N . MET A 1 81 ? 6.193 4.332 -11.140 1.00 94.12 81 MET A N 1
ATOM 665 C CA . MET A 1 81 ? 7.131 5.267 -11.767 1.00 94.12 81 MET A CA 1
ATOM 666 C C . MET A 1 81 ? 7.276 6.553 -10.953 1.00 94.12 81 MET A C 1
ATOM 668 O O . MET A 1 81 ? 8.399 6.985 -10.729 1.00 94.12 81 MET A O 1
ATOM 672 N N . TRP A 1 82 ? 6.172 7.110 -10.446 1.00 92.56 82 TRP A N 1
ATOM 673 C CA . TRP A 1 82 ? 6.204 8.302 -9.593 1.00 92.56 82 TRP A CA 1
ATOM 674 C C . TRP A 1 82 ? 7.027 8.083 -8.316 1.00 92.56 82 TRP A C 1
ATOM 676 O O . TRP A 1 82 ? 7.818 8.937 -7.931 1.00 92.56 82 TRP A O 1
ATOM 686 N N . VAL A 1 83 ? 6.925 6.900 -7.702 1.00 93.25 83 VAL A N 1
ATOM 687 C CA . VAL A 1 83 ? 7.787 6.540 -6.565 1.00 93.25 83 VAL A CA 1
ATOM 688 C C . VAL A 1 83 ? 9.269 6.529 -6.942 1.00 93.25 83 VAL A C 1
ATOM 690 O O . VAL A 1 83 ? 10.106 6.973 -6.160 1.00 93.25 83 VAL A O 1
ATOM 693 N N . LEU A 1 84 ? 9.610 6.028 -8.129 1.00 93.50 84 LEU A N 1
ATOM 694 C CA . LEU A 1 84 ? 10.997 5.979 -8.595 1.00 93.50 84 LEU A CA 1
ATOM 695 C C . LEU A 1 84 ? 11.550 7.353 -9.005 1.00 93.50 84 LEU A C 1
ATOM 697 O O . LEU A 1 84 ? 12.768 7.502 -9.081 1.00 93.50 84 LEU A O 1
ATOM 701 N N . GLU A 1 85 ? 10.691 8.345 -9.259 1.00 91.12 85 GLU A N 1
ATOM 702 C CA . GLU A 1 85 ? 11.104 9.737 -9.479 1.00 91.12 85 GLU A CA 1
ATOM 703 C C . GLU A 1 85 ? 11.577 10.395 -8.174 1.00 91.12 85 GLU A C 1
ATOM 705 O O . GLU A 1 85 ? 12.569 11.124 -8.191 1.00 91.12 85 GLU A O 1
ATOM 710 N N . ASP A 1 86 ? 10.914 10.104 -7.047 1.00 89.25 86 ASP A N 1
ATOM 711 C CA . ASP A 1 86 ? 11.307 10.591 -5.721 1.00 89.25 86 ASP A CA 1
ATOM 712 C C . ASP A 1 86 ? 11.051 9.549 -4.614 1.00 89.25 86 ASP A C 1
ATOM 714 O O . ASP A 1 86 ? 10.015 9.505 -3.931 1.00 89.25 86 ASP A O 1
ATOM 718 N N . LEU A 1 87 ? 12.066 8.708 -4.396 1.00 89.69 87 LEU A N 1
ATOM 719 C CA . LEU A 1 87 ? 12.081 7.755 -3.289 1.00 89.69 87 LEU A CA 1
ATOM 720 C C . LEU A 1 87 ? 12.091 8.447 -1.924 1.00 89.69 87 LEU A C 1
ATOM 722 O O . LEU A 1 87 ? 11.581 7.879 -0.962 1.00 89.69 87 LEU A O 1
ATOM 726 N N . GLY A 1 88 ? 12.654 9.653 -1.816 1.00 86.88 88 GLY A N 1
ATOM 727 C CA . GLY A 1 88 ? 12.756 10.382 -0.553 1.00 86.88 88 GLY A CA 1
ATOM 728 C C . GLY A 1 88 ? 11.381 10.746 -0.005 1.00 86.88 88 GLY A C 1
ATOM 729 O O . GLY A 1 88 ? 11.082 10.449 1.154 1.00 86.88 88 GLY A O 1
ATOM 730 N N . ILE A 1 89 ? 10.512 11.297 -0.858 1.00 84.69 89 ILE A N 1
ATOM 731 C CA . ILE A 1 89 ? 9.110 11.575 -0.513 1.00 84.69 89 ILE A CA 1
ATOM 732 C C . ILE A 1 89 ? 8.391 10.276 -0.139 1.00 84.69 89 ILE A C 1
ATOM 734 O O . ILE A 1 89 ? 7.715 10.214 0.890 1.00 84.69 89 ILE A O 1
ATOM 738 N N . THR A 1 90 ? 8.590 9.215 -0.923 1.00 85.88 90 THR A N 1
ATOM 739 C CA . THR A 1 90 ? 7.963 7.909 -0.676 1.00 85.88 90 THR A CA 1
ATOM 740 C C . THR A 1 90 ? 8.352 7.316 0.679 1.00 85.88 90 THR A C 1
ATOM 742 O O . THR A 1 90 ? 7.491 6.870 1.439 1.00 85.88 90 THR A O 1
ATOM 745 N N . MET A 1 91 ? 9.638 7.353 1.024 1.00 86.00 91 MET A N 1
ATOM 746 C CA . MET A 1 91 ? 10.137 6.894 2.321 1.00 86.00 91 MET A CA 1
ATOM 747 C C . MET A 1 91 ? 9.653 7.792 3.462 1.00 86.00 91 MET A C 1
ATOM 749 O O . MET A 1 91 ? 9.341 7.294 4.542 1.00 86.00 91 MET A O 1
ATOM 753 N N . GLY A 1 92 ? 9.522 9.100 3.225 1.00 86.94 92 GLY A N 1
ATOM 754 C CA . GLY A 1 92 ? 8.911 10.032 4.173 1.00 86.94 92 GLY A CA 1
ATOM 755 C C . GLY A 1 92 ? 7.491 9.612 4.559 1.00 86.94 92 GLY A C 1
ATOM 756 O O . GLY A 1 92 ? 7.171 9.560 5.750 1.00 86.94 92 GLY A O 1
ATOM 757 N N . MET A 1 93 ? 6.687 9.190 3.574 1.00 89.06 93 MET A N 1
ATOM 758 C CA . MET A 1 93 ? 5.312 8.716 3.786 1.00 89.06 93 MET A CA 1
ATOM 759 C C . MET A 1 93 ? 5.208 7.456 4.661 1.00 89.06 93 MET A C 1
ATOM 761 O O . MET A 1 93 ? 4.166 7.211 5.266 1.00 89.06 93 MET A O 1
ATOM 765 N N . MET A 1 94 ? 6.287 6.679 4.798 1.00 87.88 94 MET A N 1
ATOM 766 C CA . MET A 1 94 ? 6.319 5.494 5.666 1.00 87.88 94 MET A CA 1
ATOM 767 C C . MET A 1 94 ? 6.360 5.821 7.152 1.00 87.88 94 MET A C 1
ATOM 769 O O . MET A 1 94 ? 5.928 5.007 7.970 1.00 87.88 94 MET A O 1
ATOM 773 N N . THR A 1 95 ? 6.903 6.982 7.513 1.00 88.44 95 THR A N 1
ATOM 774 C CA . THR A 1 95 ? 7.101 7.377 8.912 1.00 88.44 95 THR A CA 1
ATOM 775 C C . THR A 1 95 ? 5.795 7.337 9.712 1.00 88.44 95 THR A C 1
ATOM 777 O O . THR A 1 95 ? 5.752 6.610 10.706 1.00 88.44 95 THR A O 1
ATOM 780 N N . PRO A 1 96 ? 4.708 8.010 9.286 1.00 89.19 96 PRO A N 1
ATOM 781 C CA . PRO A 1 96 ? 3.451 7.966 10.027 1.00 89.19 96 PRO A CA 1
ATOM 782 C C . PRO A 1 96 ? 2.793 6.585 10.012 1.00 89.19 96 PRO A C 1
ATOM 784 O O . PRO A 1 96 ? 2.198 6.203 11.012 1.00 89.19 96 PRO A O 1
ATOM 787 N N . ILE A 1 97 ? 2.949 5.791 8.943 1.00 92.81 97 ILE A N 1
ATOM 788 C CA . ILE A 1 97 ? 2.435 4.408 8.905 1.00 92.81 97 ILE A CA 1
ATOM 789 C C . ILE A 1 97 ? 3.075 3.572 10.019 1.00 92.81 97 ILE A C 1
ATOM 791 O O . ILE A 1 97 ? 2.380 2.857 10.735 1.00 92.81 97 ILE A O 1
ATOM 795 N N . LYS A 1 98 ? 4.397 3.686 10.196 1.00 90.44 98 LYS A N 1
ATOM 796 C CA . LYS A 1 98 ? 5.148 2.959 11.234 1.00 90.44 98 LYS A CA 1
ATOM 797 C C . LYS A 1 98 ? 4.856 3.444 12.654 1.00 90.44 98 LYS A C 1
ATOM 799 O O . LYS A 1 98 ? 5.151 2.727 13.604 1.00 90.44 98 LYS A O 1
ATOM 804 N N . GLN A 1 99 ? 4.316 4.651 12.801 1.00 92.25 99 GLN A N 1
ATOM 805 C CA . GLN A 1 99 ? 3.902 5.207 14.089 1.00 92.25 99 GLN A CA 1
ATOM 806 C C . GLN A 1 99 ? 2.481 4.789 14.487 1.00 92.25 99 GLN A C 1
ATOM 808 O O . GLN A 1 99 ? 2.105 4.971 15.643 1.00 92.25 99 GLN A O 1
ATOM 813 N N . LEU A 1 100 ? 1.695 4.210 13.570 1.00 94.12 100 LEU A N 1
ATOM 814 C CA . LEU A 1 100 ? 0.370 3.703 13.904 1.00 94.12 100 LEU A CA 1
ATOM 815 C C . LEU A 1 100 ? 0.468 2.532 14.885 1.00 94.12 100 LEU A C 1
ATOM 817 O O . LEU A 1 100 ? 1.151 1.539 14.636 1.00 94.12 100 LEU A O 1
ATOM 821 N N . ASN A 1 101 ? -0.304 2.621 15.963 1.00 94.19 101 ASN A N 1
ATOM 822 C CA . ASN A 1 101 ? -0.536 1.522 16.888 1.00 94.19 101 ASN A CA 1
ATOM 823 C C . ASN A 1 101 ? -1.960 0.989 16.675 1.00 94.19 101 ASN A C 1
ATOM 825 O O . ASN A 1 101 ? -2.898 1.767 16.549 1.00 94.19 101 ASN A O 1
ATOM 829 N N . GLY A 1 102 ? -2.138 -0.329 16.623 1.00 94.56 102 GLY A N 1
ATOM 830 C CA . GLY A 1 102 ? -3.463 -0.941 16.528 1.00 94.56 102 GLY A CA 1
ATOM 831 C C . GLY A 1 102 ? -4.378 -0.615 17.712 1.00 94.56 102 GLY A C 1
ATOM 832 O O . GLY A 1 102 ? -5.573 -0.409 17.515 1.00 94.56 102 GLY A O 1
ATOM 833 N N . GLU A 1 103 ? -3.814 -0.473 18.916 1.00 96.31 103 GLU A N 1
ATOM 834 C CA . GLU A 1 103 ? -4.543 -0.201 20.167 1.00 96.31 103 GLU A CA 1
ATOM 835 C C . GLU A 1 103 ? -5.463 1.024 20.066 1.00 96.31 103 GLU A C 1
ATOM 837 O O . GLU A 1 103 ? -6.563 1.032 20.618 1.00 96.31 103 GLU A O 1
ATOM 842 N N . GLN A 1 104 ? -5.069 2.042 19.293 1.00 95.50 104 GLN A N 1
ATOM 843 C CA . GLN A 1 104 ? -5.857 3.268 19.114 1.00 95.50 104 GLN A CA 1
ATOM 844 C C . GLN A 1 104 ? -7.173 3.057 18.342 1.00 95.50 104 GLN A C 1
ATOM 846 O O . GLN A 1 104 ? -8.016 3.955 18.299 1.00 95.50 104 GLN A O 1
ATOM 851 N N . PHE A 1 105 ? -7.340 1.889 17.717 1.00 96.69 105 PHE A N 1
ATOM 852 C CA . PHE A 1 105 ? -8.505 1.516 16.919 1.00 96.69 105 PHE A CA 1
ATOM 853 C C . PHE A 1 105 ? -9.334 0.395 17.560 1.00 96.69 105 PHE A C 1
ATOM 855 O O . PHE A 1 105 ? -10.420 0.096 17.071 1.00 96.69 105 PHE A O 1
ATOM 862 N N . GLU A 1 106 ? -8.861 -0.235 18.641 1.00 96.00 106 GLU A N 1
ATOM 863 C CA . GLU A 1 106 ? -9.511 -1.418 19.228 1.00 96.00 106 GLU A CA 1
ATOM 864 C C . GLU A 1 106 ? -10.919 -1.137 19.764 1.00 96.00 106 GLU A C 1
ATOM 866 O O . GLU A 1 106 ? -11.770 -2.024 19.744 1.00 96.00 106 GLU A O 1
ATOM 871 N N . SER A 1 107 ? -11.185 0.094 20.209 1.00 95.81 107 SER A N 1
ATOM 872 C CA . SER A 1 107 ? -12.513 0.527 20.662 1.00 95.81 107 SER A CA 1
ATOM 873 C C . SER A 1 107 ? -13.501 0.795 19.523 1.00 95.81 107 SER A C 1
ATOM 875 O O . SER A 1 107 ? -14.684 0.987 19.793 1.00 95.81 107 SER A O 1
ATOM 877 N N . LEU A 1 108 ? -13.030 0.820 18.272 1.00 95.50 108 LEU A N 1
ATOM 878 C CA . LEU A 1 108 ? -13.829 1.114 17.077 1.00 95.50 108 LEU A CA 1
ATOM 879 C C . LEU A 1 108 ? -14.231 -0.150 16.309 1.00 95.50 108 LEU A C 1
ATOM 881 O O . LEU A 1 108 ? -14.792 -0.051 15.221 1.00 95.50 108 LEU A O 1
ATOM 885 N N . VAL A 1 109 ? -13.895 -1.337 16.820 1.00 94.88 109 VAL A N 1
ATOM 886 C CA . VAL A 1 109 ? -14.132 -2.604 16.125 1.00 94.88 109 VAL A CA 1
ATOM 887 C C . VAL A 1 109 ? -14.776 -3.639 17.041 1.00 94.88 109 VAL A C 1
ATOM 889 O O . VAL A 1 109 ? -14.380 -3.818 18.190 1.00 94.88 109 VAL A O 1
ATOM 892 N N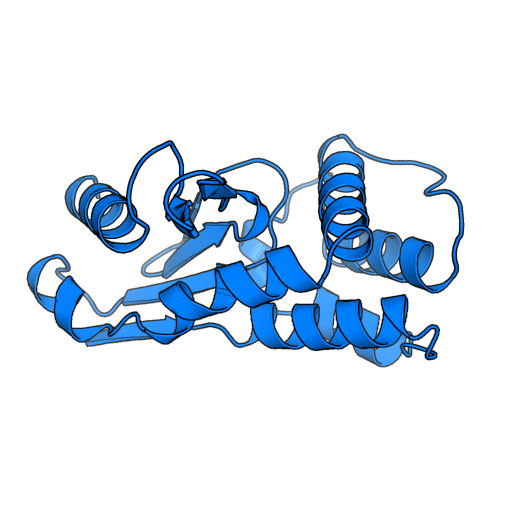 . ASP A 1 110 ? -15.723 -4.397 16.488 1.00 93.06 110 ASP A N 1
ATOM 893 C CA . ASP A 1 110 ? -16.417 -5.486 17.195 1.00 93.06 110 ASP A CA 1
ATOM 894 C C . ASP A 1 110 ? -15.771 -6.864 16.980 1.00 93.06 110 ASP A C 1
ATOM 896 O O . ASP A 1 110 ? -16.268 -7.882 17.466 1.00 93.06 110 ASP A O 1
ATOM 900 N N . LYS A 1 111 ? -14.695 -6.934 16.190 1.00 94.12 111 LYS A N 1
ATOM 901 C CA . LYS A 1 111 ? -13.960 -8.161 15.851 1.00 94.12 111 LYS A CA 1
ATOM 902 C C . LYS A 1 111 ? -12.488 -7.835 15.644 1.00 94.12 111 LYS A C 1
ATOM 904 O O . LYS A 1 111 ? -12.148 -6.695 15.333 1.00 94.12 111 LYS A O 1
ATOM 909 N N . ASP A 1 112 ? -11.637 -8.850 15.751 1.00 96.88 112 ASP A N 1
ATOM 910 C CA . ASP A 1 112 ? -10.232 -8.713 15.378 1.00 96.88 112 ASP A CA 1
ATOM 911 C C . ASP A 1 112 ? -10.113 -8.263 13.919 1.00 96.88 112 ASP A C 1
ATOM 913 O O . ASP A 1 112 ? -10.785 -8.805 13.034 1.00 96.88 112 ASP A O 1
ATOM 917 N N . LEU A 1 113 ? -9.262 -7.268 13.682 1.00 97.88 113 LEU A N 1
ATOM 918 C CA . LEU A 1 113 ? -9.104 -6.603 12.394 1.00 97.88 113 LEU A CA 1
ATOM 919 C C . LEU A 1 113 ? -7.624 -6.539 12.016 1.00 97.88 113 LEU A C 1
ATOM 921 O O . LEU A 1 113 ? -6.773 -6.226 12.842 1.00 97.88 113 LEU A O 1
ATOM 925 N N . THR A 1 114 ? -7.308 -6.768 10.742 1.00 98.25 114 THR A N 1
ATOM 926 C CA . THR A 1 114 ? -5.992 -6.404 10.190 1.00 98.25 114 THR A CA 1
ATOM 927 C C . THR A 1 114 ? -6.124 -5.222 9.235 1.00 98.25 114 THR A C 1
ATOM 929 O O . THR A 1 114 ? -6.900 -5.277 8.282 1.00 98.25 114 THR A O 1
ATOM 932 N N . ILE A 1 115 ? -5.348 -4.166 9.477 1.00 98.31 115 ILE A N 1
ATOM 933 C CA . ILE A 1 115 ? -5.186 -3.025 8.576 1.00 98.31 115 ILE A CA 1
ATOM 934 C C . ILE A 1 115 ? -3.904 -3.251 7.775 1.00 98.31 115 ILE A C 1
ATOM 936 O O . ILE A 1 115 ? -2.800 -3.192 8.312 1.00 98.31 115 ILE A O 1
ATOM 940 N N . ASN A 1 116 ? -4.055 -3.548 6.491 1.00 98.38 116 ASN A N 1
ATOM 941 C CA . ASN A 1 116 ? -2.973 -3.811 5.557 1.00 98.38 116 ASN A CA 1
ATOM 942 C C . ASN A 1 116 ? -2.654 -2.547 4.760 1.00 98.38 116 ASN A C 1
ATOM 944 O O . ASN A 1 116 ? -3.542 -1.959 4.145 1.00 98.38 116 ASN A O 1
ATOM 948 N N . PHE A 1 117 ? -1.381 -2.179 4.692 1.00 98.00 117 PHE A N 1
ATOM 949 C CA . PHE A 1 117 ? -0.906 -1.164 3.761 1.00 98.00 117 PHE A CA 1
ATOM 950 C C . PHE A 1 117 ? -0.336 -1.849 2.523 1.00 98.00 117 PHE A C 1
ATOM 952 O O . PHE A 1 117 ? 0.605 -2.639 2.622 1.00 98.00 117 PHE A O 1
ATOM 959 N N . ILE A 1 118 ? -0.920 -1.563 1.357 1.00 97.94 118 ILE A N 1
ATOM 960 C CA . ILE A 1 118 ? -0.509 -2.161 0.083 1.00 97.94 118 ILE A CA 1
ATOM 961 C C . ILE A 1 118 ? -0.415 -1.100 -1.017 1.00 97.94 118 ILE A C 1
ATOM 963 O O . ILE A 1 118 ? -1.233 -0.179 -1.057 1.00 97.94 118 ILE A O 1
ATOM 967 N N . PRO A 1 119 ? 0.522 -1.225 -1.966 1.00 96.94 119 PRO A N 1
ATOM 968 C CA . PRO A 1 119 ? 0.466 -0.449 -3.201 1.00 96.94 119 PRO A CA 1
ATOM 969 C C . PRO A 1 119 ? -0.694 -0.942 -4.077 1.00 96.94 119 PRO A C 1
ATOM 971 O O . PRO A 1 119 ? -0.677 -2.071 -4.562 1.00 96.94 119 PRO A O 1
ATOM 974 N N . GLY A 1 120 ? -1.730 -0.116 -4.247 1.00 95.69 120 GLY A N 1
ATOM 975 C CA . GLY A 1 120 ? -2.934 -0.438 -5.024 1.00 95.69 120 GLY A CA 1
ATOM 976 C C . GLY A 1 120 ? -2.972 0.222 -6.405 1.00 95.69 120 GLY A C 1
ATOM 977 O O . GLY A 1 120 ? -2.006 0.833 -6.849 1.00 95.69 120 GLY A O 1
ATOM 978 N N . HIS A 1 121 ? -4.106 0.144 -7.109 1.00 92.56 121 HIS A N 1
ATOM 979 C CA . HIS A 1 121 ? -4.272 0.803 -8.417 1.00 92.56 121 HIS A CA 1
ATOM 980 C C . HIS A 1 121 ? -5.267 1.973 -8.383 1.00 92.56 121 HIS A C 1
ATOM 982 O O . HIS A 1 121 ? -4.855 3.116 -8.577 1.00 92.56 121 HIS A O 1
ATOM 988 N N . LEU A 1 122 ? -6.555 1.726 -8.133 1.00 89.88 122 LEU A N 1
ATOM 989 C CA . LEU A 1 122 ? -7.638 2.679 -8.405 1.00 89.88 122 LEU A CA 1
ATOM 990 C C . LEU A 1 122 ? -8.238 3.287 -7.136 1.00 89.88 122 LEU A C 1
ATOM 992 O O . LEU A 1 122 ? -8.194 4.513 -6.995 1.00 89.88 122 LEU A O 1
ATOM 996 N N . GLU A 1 123 ? -8.752 2.459 -6.228 1.00 95.06 123 GLU A N 1
ATOM 997 C CA . GLU A 1 123 ? -9.477 2.912 -5.033 1.00 95.06 123 GLU A CA 1
ATOM 998 C C . GLU A 1 123 ? -8.540 3.351 -3.904 1.00 95.06 123 GLU A C 1
ATOM 1000 O O . GLU A 1 123 ? -7.360 2.978 -3.876 1.00 95.06 123 GLU A O 1
ATOM 1005 N N . THR A 1 124 ? -9.066 4.162 -2.983 1.00 96.88 124 THR A N 1
ATOM 1006 C CA . THR A 1 124 ? -8.338 4.637 -1.795 1.00 96.88 124 THR A CA 1
ATOM 1007 C C . THR A 1 124 ? -8.172 3.546 -0.741 1.00 96.88 124 THR A C 1
ATOM 1009 O O . THR A 1 124 ? -7.119 3.439 -0.109 1.00 96.88 124 THR A O 1
ATOM 1012 N N . TYR A 1 125 ? -9.168 2.678 -0.610 1.00 97.81 125 TYR A N 1
ATOM 1013 C CA . TYR A 1 125 ? -9.134 1.532 0.283 1.00 97.81 125 TYR A CA 1
ATOM 1014 C C . TYR A 1 125 ? -10.003 0.395 -0.258 1.00 97.81 125 TYR A C 1
ATOM 1016 O O . TYR A 1 125 ? -10.802 0.585 -1.174 1.00 97.81 125 TYR A O 1
ATOM 1024 N N . TYR A 1 126 ? -9.853 -0.787 0.336 1.00 96.75 126 TYR A N 1
ATOM 1025 C CA . TYR A 1 126 ? -10.670 -1.958 0.046 1.00 96.75 126 TYR A CA 1
ATOM 1026 C C . TYR A 1 126 ? -11.034 -2.673 1.346 1.00 96.75 126 TYR A C 1
ATOM 1028 O O . TYR A 1 126 ? -10.207 -2.789 2.253 1.00 96.75 126 TYR A O 1
ATOM 1036 N N . TRP A 1 127 ? -12.254 -3.198 1.415 1.00 96.12 127 TRP A N 1
ATOM 1037 C CA . TRP A 1 127 ? -12.688 -4.105 2.474 1.00 96.12 127 TRP A CA 1
ATOM 1038 C C . TRP A 1 127 ? -12.737 -5.535 1.945 1.00 96.12 127 TRP A C 1
ATOM 1040 O O . TRP A 1 127 ? -13.338 -5.789 0.904 1.00 96.12 127 TRP A O 1
ATOM 1050 N N . ALA A 1 128 ? -12.154 -6.474 2.689 1.00 95.00 128 ALA A N 1
ATOM 1051 C CA . ALA A 1 128 ? -12.401 -7.900 2.497 1.00 95.00 128 ALA A CA 1
ATOM 1052 C C . ALA A 1 128 ? -12.465 -8.585 3.865 1.00 95.00 128 ALA A C 1
ATOM 1054 O O . ALA A 1 128 ? -11.498 -8.567 4.625 1.00 95.00 128 ALA A O 1
ATOM 1055 N N . ASP A 1 129 ? -13.621 -9.157 4.199 1.00 91.88 129 ASP A N 1
ATOM 1056 C CA . ASP A 1 129 ? -13.896 -9.765 5.505 1.00 91.88 129 ASP A CA 1
ATOM 1057 C C . ASP A 1 129 ? -13.572 -8.817 6.691 1.00 91.88 129 ASP A C 1
ATOM 1059 O O . ASP A 1 129 ? -14.064 -7.683 6.779 1.00 91.88 129 ASP A O 1
ATOM 1063 N N . ASN A 1 130 ? -12.724 -9.270 7.621 1.00 94.25 130 ASN A N 1
ATOM 1064 C CA . ASN A 1 130 ? -12.192 -8.489 8.741 1.00 94.25 130 ASN A CA 1
ATOM 1065 C C . ASN A 1 130 ? -10.815 -7.885 8.413 1.00 94.25 130 ASN A C 1
ATOM 1067 O O . ASN A 1 130 ? -9.911 -7.851 9.252 1.00 94.25 130 ASN A O 1
ATOM 1071 N N . GLN A 1 131 ? -10.629 -7.441 7.173 1.00 97.44 131 GLN A N 1
ATOM 1072 C CA . GLN A 1 131 ? -9.407 -6.782 6.743 1.00 97.44 131 GLN A CA 1
ATOM 1073 C C . GLN A 1 131 ? -9.724 -5.485 6.009 1.00 97.44 131 GLN A C 1
ATOM 1075 O O . GLN A 1 131 ? -10.578 -5.446 5.120 1.00 97.44 131 GLN A O 1
ATOM 1080 N N . LEU A 1 132 ? -9.001 -4.437 6.391 1.00 98.00 132 LEU A N 1
ATOM 1081 C CA . LEU A 1 132 ? -8.985 -3.146 5.720 1.00 98.00 132 LEU A CA 1
ATOM 1082 C C . LEU A 1 132 ? -7.675 -3.038 4.946 1.00 98.00 132 LEU A C 1
ATOM 1084 O O . LEU A 1 132 ? -6.611 -3.253 5.517 1.00 98.00 132 LEU A O 1
ATOM 1088 N N . PHE A 1 133 ? -7.733 -2.712 3.662 1.00 98.44 133 PHE A N 1
ATOM 1089 C CA . PHE A 1 133 ? -6.554 -2.499 2.827 1.00 98.44 133 PHE A CA 1
ATOM 1090 C C . PHE A 1 133 ? -6.491 -1.030 2.444 1.00 98.44 133 PHE A C 1
ATOM 1092 O O . PHE A 1 133 ? -7.362 -0.555 1.722 1.00 98.44 133 PHE A O 1
ATOM 1099 N N . ILE A 1 134 ? -5.474 -0.315 2.912 1.00 98.25 134 ILE A N 1
ATOM 1100 C CA . ILE A 1 134 ? -5.235 1.085 2.561 1.00 98.25 134 ILE A CA 1
ATOM 1101 C C . ILE A 1 134 ? -4.272 1.135 1.380 1.00 98.25 134 ILE A C 1
ATOM 1103 O O . ILE A 1 134 ? -3.194 0.531 1.414 1.00 98.25 134 ILE A O 1
ATOM 1107 N N . ASN A 1 135 ? -4.661 1.857 0.328 1.00 97.56 135 ASN A N 1
ATOM 1108 C CA . ASN A 1 135 ? -3.823 2.038 -0.847 1.00 97.56 135 ASN A CA 1
ATOM 1109 C C . ASN A 1 135 ? -2.723 3.064 -0.557 1.00 97.56 135 ASN A C 1
ATOM 1111 O O . ASN A 1 135 ? -2.978 4.264 -0.471 1.00 97.56 135 ASN A O 1
ATOM 1115 N N . PHE A 1 136 ? -1.484 2.588 -0.478 1.00 96.81 136 PHE A N 1
ATOM 1116 C CA . PHE A 1 1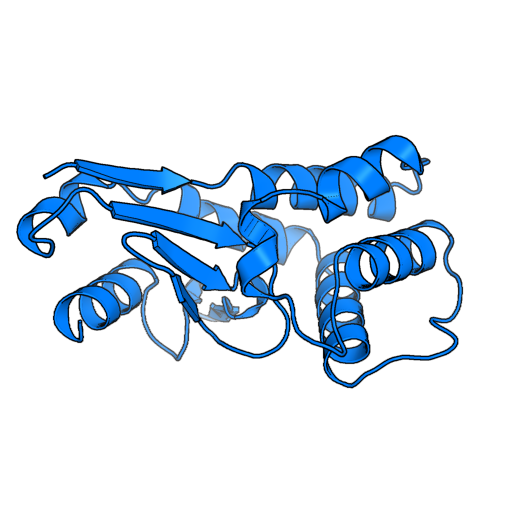36 ? -0.316 3.412 -0.194 1.00 96.81 136 PHE A CA 1
ATOM 1117 C C . PHE A 1 136 ? -0.142 4.581 -1.180 1.00 96.81 136 PHE A C 1
ATOM 1119 O O . PHE A 1 136 ? 0.188 5.688 -0.773 1.00 96.81 136 PHE A O 1
ATOM 1126 N N . PHE A 1 137 ? -0.436 4.385 -2.469 1.00 95.31 137 PHE A N 1
ATOM 1127 C CA . PHE A 1 137 ? -0.268 5.434 -3.486 1.00 95.31 137 PHE A CA 1
ATOM 1128 C C . PHE A 1 137 ? -1.291 6.572 -3.400 1.00 95.31 137 PHE A C 1
ATOM 1130 O O . PHE A 1 137 ? -1.309 7.458 -4.252 1.00 95.31 137 PHE A O 1
ATOM 1137 N N . LYS A 1 138 ? -2.200 6.517 -2.429 1.00 95.12 138 LYS A N 1
ATOM 1138 C CA . LYS A 1 138 ? -3.208 7.554 -2.192 1.00 95.12 138 LYS A CA 1
ATOM 1139 C C . LYS A 1 138 ? -2.826 8.472 -1.042 1.00 95.12 138 LYS A C 1
ATOM 1141 O O . LYS A 1 138 ? -3.518 9.460 -0.809 1.00 95.12 138 LYS A O 1
ATOM 1146 N N . LEU A 1 139 ? -1.727 8.157 -0.359 1.00 93.25 139 LEU A N 1
ATOM 1147 C CA . LEU A 1 139 ? -1.094 9.059 0.581 1.00 93.25 139 LEU A CA 1
ATOM 1148 C C . LEU A 1 139 ? -0.375 10.154 -0.208 1.00 93.25 139 LEU A C 1
ATOM 1150 O O . LEU A 1 139 ? 0.172 9.918 -1.285 1.00 93.25 139 LEU A O 1
ATOM 1154 N N . ALA A 1 140 ? -0.387 11.354 0.347 1.00 89.50 140 ALA A N 1
ATOM 1155 C CA . ALA A 1 140 ? 0.342 12.493 -0.167 1.00 89.50 140 ALA A CA 1
ATOM 1156 C C . ALA A 1 140 ? 0.935 13.270 1.002 1.00 89.50 140 ALA A C 1
ATOM 1158 O O . ALA A 1 140 ? 0.292 13.441 2.037 1.00 89.50 140 ALA A O 1
ATOM 1159 N N . THR A 1 141 ? 2.153 13.763 0.825 1.00 86.50 141 THR A N 1
ATOM 1160 C CA . THR A 1 141 ? 2.758 14.689 1.777 1.00 86.50 141 THR A CA 1
ATOM 1161 C C . THR A 1 141 ? 2.266 16.098 1.479 1.00 86.50 141 THR A C 1
ATOM 1163 O O . THR A 1 141 ? 2.359 16.583 0.352 1.00 86.50 141 THR A O 1
ATOM 1166 N N . ASP A 1 142 ? 1.748 16.765 2.497 1.00 82.56 142 ASP A N 1
ATOM 1167 C CA . ASP A 1 142 ? 1.474 18.190 2.479 1.00 82.56 142 ASP A CA 1
ATOM 1168 C C . ASP A 1 142 ? 2.813 18.942 2.471 1.00 82.56 142 ASP A C 1
ATOM 1170 O O . ASP A 1 142 ? 3.607 18.832 3.402 1.00 82.56 142 ASP A O 1
ATOM 1174 N N . PHE A 1 143 ? 3.102 19.667 1.390 1.00 74.25 143 PHE A N 1
ATOM 1175 C CA . PHE A 1 143 ? 4.410 20.304 1.203 1.00 74.25 143 PHE A CA 1
ATOM 1176 C C . PHE A 1 143 ? 4.678 21.472 2.163 1.00 74.25 143 PHE A C 1
ATOM 1178 O O . PHE A 1 143 ? 5.834 21.857 2.325 1.00 74.25 143 PHE A O 1
ATOM 1185 N N . GLU A 1 144 ? 3.646 22.039 2.793 1.00 78.88 144 GLU A N 1
ATOM 1186 C CA . GLU A 1 144 ? 3.801 23.145 3.744 1.00 78.88 144 GLU A CA 1
ATOM 1187 C C . GLU A 1 144 ? 4.075 22.629 5.158 1.00 78.88 144 GLU A C 1
ATOM 1189 O O . GLU A 1 144 ? 4.918 23.168 5.874 1.00 78.88 144 GLU A O 1
ATOM 1194 N N . THR A 1 145 ? 3.370 21.571 5.558 1.00 80.06 145 THR A N 1
ATOM 1195 C CA . THR A 1 145 ? 3.415 21.036 6.928 1.00 80.06 145 THR A CA 1
ATOM 1196 C C . THR A 1 145 ? 4.290 19.792 7.072 1.00 80.06 145 THR A C 1
ATOM 1198 O O . THR A 1 145 ? 4.674 19.438 8.185 1.00 80.06 145 THR A O 1
ATOM 1201 N N . GLY A 1 146 ? 4.611 19.114 5.967 1.00 79.75 146 GLY A N 1
ATOM 1202 C CA . GLY A 1 146 ? 5.258 17.800 5.960 1.00 79.75 146 GLY A CA 1
ATOM 1203 C C . GLY A 1 146 ? 4.340 16.663 6.423 1.00 79.75 146 GLY A C 1
ATOM 1204 O O . GLY A 1 146 ? 4.791 15.523 6.544 1.00 79.75 146 GLY A O 1
ATOM 1205 N N . GLU A 1 147 ? 3.066 16.952 6.700 1.00 85.56 147 GLU A N 1
ATOM 1206 C CA . GLU A 1 147 ? 2.101 15.973 7.184 1.00 85.56 147 GLU A CA 1
ATOM 1207 C C . GLU A 1 147 ? 1.664 15.039 6.054 1.00 85.56 147 GLU A C 1
ATOM 1209 O O . GLU A 1 147 ? 1.347 15.471 4.947 1.00 85.56 147 GLU A O 1
ATOM 1214 N N . VAL A 1 148 ? 1.608 13.739 6.335 1.00 89.12 148 VAL A N 1
ATOM 1215 C CA . VAL A 1 148 ? 1.116 12.759 5.366 1.00 89.12 148 VAL A CA 1
ATOM 1216 C C . VAL A 1 148 ? -0.390 12.643 5.508 1.00 89.12 148 VAL A C 1
ATOM 1218 O O . VAL A 1 148 ? -0.905 12.255 6.559 1.00 89.12 148 VAL A O 1
ATOM 1221 N N . LYS A 1 149 ? -1.083 12.965 4.422 1.00 92.75 149 LYS A N 1
ATOM 1222 C CA . LYS A 1 149 ? -2.535 13.000 4.346 1.00 92.75 149 LYS A CA 1
ATOM 1223 C C . LYS A 1 149 ? -3.060 12.002 3.331 1.00 92.75 149 LYS A C 1
ATOM 1225 O O . LYS A 1 149 ? -2.382 11.627 2.376 1.00 92.75 149 LYS A O 1
ATOM 1230 N N . ILE A 1 150 ? -4.310 11.618 3.518 1.00 94.62 150 ILE A N 1
ATOM 1231 C CA . ILE A 1 150 ? -5.095 10.840 2.566 1.00 94.62 150 ILE A CA 1
ATOM 1232 C C . ILE A 1 150 ? -6.475 11.490 2.486 1.00 94.62 150 ILE A C 1
ATOM 1234 O O . ILE A 1 150 ? -7.095 11.782 3.505 1.00 94.62 150 ILE A O 1
ATOM 1238 N N . GLU A 1 151 ? -6.894 11.852 1.273 1.00 93.00 15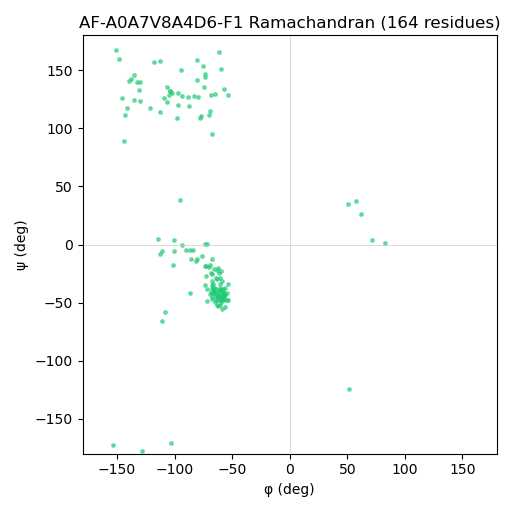1 GLU A N 1
ATOM 1239 C CA . GLU A 1 151 ? -8.139 12.609 1.039 1.00 93.00 151 GLU A CA 1
ATOM 1240 C C . GLU A 1 151 ? -8.263 13.884 1.910 1.00 93.00 151 GLU A C 1
ATOM 1242 O O . GLU A 1 151 ? -9.346 14.276 2.335 1.00 93.00 151 GLU A O 1
ATOM 1247 N N . GLY A 1 152 ? -7.128 14.547 2.167 1.00 90.94 152 GLY A N 1
ATOM 1248 C CA . GLY A 1 152 ? -7.051 15.794 2.937 1.00 90.94 152 GLY A CA 1
ATOM 1249 C C . GLY A 1 152 ? -7.035 15.630 4.460 1.00 90.94 152 GLY A C 1
ATOM 1250 O O . GLY A 1 152 ? -6.970 16.641 5.155 1.00 90.94 152 GLY A O 1
ATOM 1251 N N . LYS A 1 153 ? -7.055 14.398 4.979 1.00 92.81 153 LYS A N 1
ATOM 1252 C CA . LYS A 1 153 ? -7.084 14.091 6.420 1.00 92.81 153 LYS A CA 1
ATOM 1253 C C . LYS A 1 153 ? -5.800 13.422 6.873 1.00 92.81 153 LYS A C 1
ATOM 1255 O O . LYS A 1 153 ? -5.115 12.798 6.060 1.00 92.81 153 LYS A O 1
ATOM 1260 N N . SER A 1 154 ? -5.502 13.509 8.168 1.00 93.06 154 SER A N 1
ATOM 1261 C CA . SER A 1 154 ? -4.431 12.703 8.759 1.00 93.06 154 SER A CA 1
ATOM 1262 C C . SER A 1 154 ? -4.730 11.210 8.571 1.00 93.06 154 SER A C 1
ATOM 1264 O O . SER A 1 154 ? -5.891 10.792 8.511 1.00 93.06 154 SER A O 1
ATOM 1266 N N . LEU A 1 155 ? -3.686 10.386 8.479 1.00 93.75 155 LEU A N 1
ATOM 1267 C CA . LEU A 1 155 ? -3.854 8.945 8.274 1.00 93.75 155 LEU A CA 1
ATOM 1268 C C . LEU A 1 155 ? -4.679 8.284 9.395 1.00 93.75 155 LEU A C 1
ATOM 1270 O O . LEU A 1 155 ? -5.506 7.415 9.125 1.00 93.75 155 LEU A O 1
ATOM 1274 N N . GLU A 1 156 ? -4.472 8.706 10.643 1.00 94.56 156 GLU A N 1
ATOM 1275 C CA . GLU A 1 156 ? -5.211 8.197 11.800 1.00 94.56 156 GLU A CA 1
ATOM 1276 C C . GLU A 1 156 ? -6.700 8.557 11.724 1.00 94.56 156 GLU A C 1
ATOM 1278 O O . GLU A 1 156 ? -7.551 7.680 11.875 1.00 94.56 156 GLU A O 1
ATOM 1283 N N . GLU A 1 157 ? -7.020 9.826 11.459 1.00 95.44 157 GLU A N 1
ATOM 1284 C CA . GLU A 1 157 ? -8.402 10.299 11.327 1.00 95.44 157 GLU A CA 1
ATOM 1285 C C . GLU A 1 157 ? -9.133 9.573 10.198 1.00 95.44 157 GLU A C 1
ATOM 1287 O O . GLU A 1 157 ? -10.244 9.084 10.396 1.00 95.44 157 GLU A O 1
ATOM 1292 N N . TYR A 1 158 ? -8.476 9.418 9.047 1.00 96.56 158 TYR A N 1
ATOM 1293 C CA . TYR A 1 158 ? -9.042 8.700 7.913 1.00 96.56 158 TYR A CA 1
ATOM 1294 C C . TYR A 1 158 ? -9.398 7.252 8.261 1.00 96.56 158 TYR A C 1
ATOM 1296 O O . TYR A 1 158 ? -10.500 6.787 7.973 1.00 96.56 158 TYR A O 1
ATOM 1304 N N . ILE A 1 159 ? -8.493 6.534 8.934 1.00 97.00 159 ILE A N 1
ATOM 1305 C CA . ILE A 1 159 ? -8.755 5.157 9.364 1.00 97.00 159 ILE A CA 1
ATOM 1306 C C . ILE A 1 159 ? -9.930 5.120 10.345 1.00 97.00 159 ILE A C 1
ATOM 1308 O O . ILE A 1 159 ? -10.822 4.291 10.178 1.00 97.00 159 ILE A O 1
ATOM 1312 N N . LYS A 1 160 ? -9.980 6.024 11.332 1.00 96.69 160 LYS A N 1
ATOM 1313 C CA . LYS A 1 160 ? -11.089 6.084 12.300 1.00 96.69 160 LYS A CA 1
ATOM 1314 C C . LYS A 1 160 ? -12.441 6.268 11.615 1.00 96.69 160 LYS A C 1
ATOM 1316 O O . LYS A 1 160 ? -13.406 5.608 11.992 1.00 96.69 160 LYS A O 1
ATOM 1321 N N . GLU A 1 161 ? -12.522 7.126 10.604 1.00 96.62 161 GLU A N 1
ATOM 1322 C CA . GLU A 1 161 ? -13.753 7.312 9.833 1.00 96.62 161 GLU A CA 1
ATOM 1323 C C . GLU A 1 161 ? -14.170 6.051 9.079 1.00 96.62 161 GLU A C 1
ATOM 1325 O O . GLU A 1 161 ? -15.337 5.664 9.148 1.00 96.62 161 GLU A O 1
ATOM 1330 N N . LEU A 1 162 ? -13.227 5.376 8.413 1.00 96.69 162 LEU A N 1
ATOM 1331 C CA . LEU A 1 162 ? -13.522 4.124 7.716 1.00 96.69 162 LEU A CA 1
ATOM 1332 C C . LEU A 1 162 ? -14.059 3.056 8.671 1.00 96.69 162 LEU A C 1
ATOM 1334 O O . LEU A 1 162 ? -15.018 2.367 8.328 1.00 96.69 162 LEU A O 1
ATOM 1338 N N . LEU A 1 163 ? -13.477 2.940 9.868 1.00 95.75 163 LEU A N 1
ATOM 1339 C CA . LEU A 1 163 ? -13.922 1.984 10.885 1.00 95.75 163 LEU A CA 1
ATOM 1340 C C . LEU A 1 163 ? -15.325 2.304 11.411 1.00 95.75 163 LEU A C 1
ATOM 1342 O O . LEU A 1 163 ? -16.133 1.394 11.540 1.00 95.75 163 LEU A O 1
ATOM 1346 N N . ASN A 1 164 ? -15.641 3.581 11.636 1.00 93.44 164 ASN A N 1
ATOM 1347 C CA . ASN A 1 164 ? -16.970 4.008 12.091 1.00 93.44 164 ASN A CA 1
ATOM 1348 C C . ASN A 1 164 ? -18.058 3.912 11.007 1.00 93.44 164 ASN A C 1
ATOM 1350 O O . ASN A 1 164 ? -19.244 3.958 11.323 1.00 93.44 164 ASN A O 1
ATOM 1354 N N . SER A 1 165 ? -17.667 3.843 9.732 1.00 87.44 165 SER A N 1
ATOM 1355 C CA . SER A 1 165 ? -18.594 3.733 8.598 1.00 87.44 165 SER A CA 1
ATOM 1356 C C . SER A 1 165 ? -19.001 2.294 8.251 1.00 87.44 165 SER A C 1
ATOM 1358 O O . SER A 1 165 ? -19.825 2.103 7.353 1.00 87.44 165 SER A O 1
ATOM 1360 N N . LYS A 1 166 ? -18.408 1.299 8.923 1.00 70.25 166 LYS A N 1
ATOM 1361 C CA . LYS A 1 166 ? -18.641 -0.136 8.716 1.00 70.25 166 LYS A CA 1
ATOM 1362 C C . LYS A 1 166 ? -19.737 -0.668 9.636 1.00 70.25 166 LYS A C 1
ATOM 1364 O O . LYS A 1 166 ? -20.493 -1.545 9.159 1.00 70.25 166 LYS A O 1
#

Radius of gyration: 16.0 Å; Cα contacts (8 Å, |Δi|>4): 217; chains: 1; bounding box: 39×38×45 Å

Solvent-accessible surface area (backbone atoms only — not comparable to full-atom values): 9451 Å² total; per-residue (Å²): 95,55,38,43,75,41,50,70,64,37,53,53,49,50,51,50,50,51,38,43,68,73,67,46,87,79,51,69,65,58,41,48,54,62,32,61,39,74,84,56,53,82,70,47,54,102,74,31,45,47,63,47,48,28,52,44,54,50,24,60,67,70,71,46,79,77,87,77,64,46,76,53,43,46,41,34,44,52,55,53,49,54,38,64,75,39,52,66,62,53,56,56,58,46,53,65,62,73,67,62,60,30,75,86,46,24,89,60,44,98,52,60,33,39,41,34,40,35,80,53,55,84,63,64,59,47,80,55,93,61,30,41,35,40,20,52,80,53,52,44,68,39,88,89,78,67,47,52,23,37,96,88,30,48,58,67,58,46,51,53,51,57,48,74,72,109

Mean predicted aligned error: 3.49 Å